Protein AF-A0A3S0FV39-F1 (afdb_monomer_lite)

Structure (mmCIF, N/CA/C/O backbone):
data_AF-A0A3S0FV39-F1
#
_entry.id   AF-A0A3S0FV39-F1
#
loop_
_atom_site.group_PDB
_atom_site.id
_atom_site.type_symbol
_atom_site.label_atom_id
_atom_site.label_alt_id
_atom_site.label_comp_id
_atom_site.label_asym_id
_atom_site.label_entity_id
_atom_site.label_seq_id
_atom_site.pdbx_PDB_ins_code
_atom_site.Cartn_x
_atom_site.Cartn_y
_atom_site.Cartn_z
_atom_site.occupancy
_atom_site.B_iso_or_equiv
_atom_site.auth_seq_id
_atom_site.auth_comp_id
_atom_site.auth_asym_id
_atom_site.auth_atom_id
_atom_site.pdbx_PDB_model_num
ATOM 1 N N . MET A 1 1 ? 19.082 -6.376 -28.853 1.00 77.94 1 MET A N 1
ATOM 2 C CA . MET A 1 1 ? 19.011 -6.209 -27.386 1.00 77.94 1 MET A CA 1
ATOM 3 C C . MET A 1 1 ? 17.579 -5.814 -27.055 1.00 77.94 1 MET A C 1
ATOM 5 O O . MET A 1 1 ? 17.073 -4.931 -27.735 1.00 77.94 1 MET A O 1
ATOM 9 N N . SER A 1 2 ? 16.901 -6.503 -26.137 1.00 89.69 2 SER A N 1
ATOM 10 C CA . SER A 1 2 ? 15.512 -6.194 -25.753 1.00 89.69 2 SER A CA 1
ATOM 11 C C . SER A 1 2 ? 15.486 -5.397 -24.452 1.00 89.69 2 SER A C 1
ATOM 13 O O . SER A 1 2 ? 16.202 -5.761 -23.525 1.00 89.69 2 SER A O 1
ATOM 15 N N . LEU A 1 3 ? 14.650 -4.360 -24.385 1.00 94.88 3 LEU A N 1
ATOM 16 C CA . LEU A 1 3 ? 14.370 -3.588 -23.173 1.00 94.88 3 LEU A CA 1
ATOM 17 C C . LEU A 1 3 ? 13.035 -4.048 -22.576 1.00 94.88 3 LEU A C 1
ATOM 19 O O . LEU A 1 3 ? 12.047 -4.148 -23.305 1.00 94.88 3 LEU A O 1
ATOM 23 N N . ARG A 1 4 ? 12.994 -4.303 -21.266 1.00 96.19 4 ARG A N 1
ATOM 24 C CA . ARG A 1 4 ? 11.774 -4.655 -20.527 1.00 96.19 4 ARG A CA 1
ATOM 25 C C . ARG A 1 4 ? 11.339 -3.488 -19.655 1.00 96.19 4 ARG A C 1
ATOM 27 O O . ARG A 1 4 ? 12.054 -3.093 -18.736 1.00 96.19 4 ARG A O 1
ATOM 34 N N . LEU A 1 5 ? 10.149 -2.975 -19.943 1.00 95.75 5 LEU A N 1
ATOM 35 C CA . LEU A 1 5 ? 9.499 -1.913 -19.188 1.00 95.75 5 LEU A CA 1
ATOM 36 C C . LEU A 1 5 ? 8.319 -2.495 -18.409 1.00 95.75 5 LEU A C 1
ATOM 38 O O . LEU A 1 5 ? 7.476 -3.171 -18.999 1.00 95.75 5 LEU A O 1
ATOM 42 N N . ALA A 1 6 ? 8.243 -2.198 -17.114 1.00 94.50 6 ALA A N 1
ATOM 43 C CA . ALA A 1 6 ? 7.062 -2.465 -16.302 1.00 94.50 6 ALA A CA 1
ATOM 44 C C . ALA A 1 6 ? 6.437 -1.153 -15.823 1.00 94.50 6 ALA A C 1
ATOM 46 O O . ALA A 1 6 ? 7.138 -0.241 -15.386 1.00 94.50 6 ALA A O 1
ATOM 47 N N . THR A 1 7 ? 5.112 -1.074 -15.880 1.00 92.69 7 THR A N 1
ATOM 48 C CA . THR A 1 7 ? 4.332 0.011 -15.281 1.00 92.69 7 THR A CA 1
ATOM 49 C C . THR A 1 7 ? 3.551 -0.552 -14.106 1.00 92.69 7 THR A C 1
ATOM 51 O O . THR A 1 7 ? 2.902 -1.588 -14.256 1.00 92.69 7 THR A O 1
ATOM 54 N N . PHE A 1 8 ? 3.620 0.103 -12.954 1.00 86.69 8 PHE A N 1
ATOM 55 C CA . PHE A 1 8 ? 2.995 -0.385 -11.732 1.00 86.69 8 PHE A CA 1
ATOM 56 C C . PHE A 1 8 ? 2.288 0.759 -11.007 1.00 86.69 8 PHE A C 1
ATOM 58 O O . PHE A 1 8 ? 2.931 1.717 -10.582 1.00 86.69 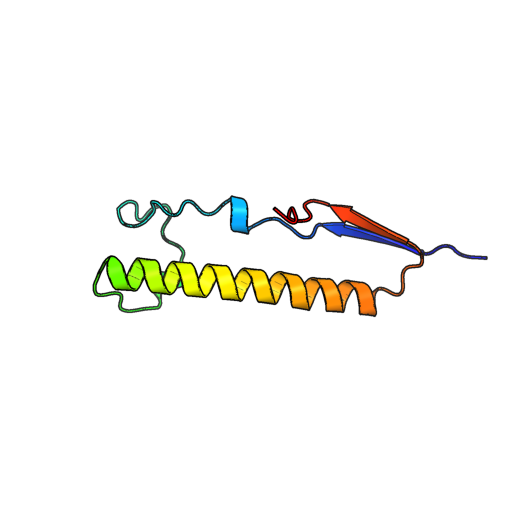8 PHE A O 1
ATOM 65 N N . ASN A 1 9 ? 0.970 0.659 -10.864 1.00 86.00 9 ASN A N 1
ATOM 66 C CA . ASN A 1 9 ? 0.216 1.556 -10.000 1.00 86.00 9 ASN A CA 1
ATOM 67 C C . ASN A 1 9 ? 0.216 0.956 -8.588 1.00 86.00 9 ASN A C 1
ATOM 69 O O . ASN A 1 9 ? -0.202 -0.188 -8.423 1.00 86.00 9 ASN A O 1
ATOM 73 N N . VAL A 1 10 ? 0.742 1.695 -7.611 1.00 80.12 10 VAL A N 1
ATOM 74 C CA . VAL A 1 10 ? 0.877 1.235 -6.216 1.00 80.12 10 VAL A CA 1
ATOM 75 C C . VAL A 1 10 ? -0.447 1.340 -5.452 1.00 80.12 10 VAL A C 1
ATOM 77 O O . VAL A 1 10 ? -0.636 0.620 -4.480 1.00 80.12 10 VAL A O 1
ATOM 80 N N . GLU A 1 11 ? -1.368 2.173 -5.942 1.00 68.31 11 GLU A N 1
ATOM 81 C CA . GLU A 1 11 ? -2.662 2.516 -5.350 1.00 68.31 11 GLU A CA 1
ATOM 82 C C . GLU A 1 11 ? -2.578 3.060 -3.913 1.00 68.31 11 GLU A C 1
ATOM 84 O O . GLU A 1 11 ? -2.398 2.345 -2.925 1.00 68.31 11 GLU A O 1
ATOM 89 N N . ASN A 1 12 ? -2.823 4.365 -3.783 1.00 62.22 12 ASN A N 1
ATOM 90 C CA . ASN A 1 12 ? -2.970 5.035 -2.494 1.00 62.22 12 ASN A CA 1
ATOM 91 C C . ASN A 1 12 ? -4.401 4.849 -1.956 1.00 62.22 12 ASN A C 1
ATOM 93 O O . ASN A 1 12 ? -5.180 5.799 -1.824 1.00 62.22 12 ASN A O 1
ATOM 97 N N . LEU A 1 13 ? -4.779 3.593 -1.691 1.00 51.88 13 LEU A N 1
ATOM 98 C CA . LEU A 1 13 ? -6.080 3.252 -1.102 1.00 51.88 13 LEU A CA 1
ATOM 99 C C . LEU A 1 13 ? -6.269 3.931 0.264 1.00 51.88 13 LEU A C 1
ATOM 101 O O . LEU A 1 13 ? -7.391 4.289 0.616 1.00 51.88 13 LEU A O 1
ATOM 105 N N . MET A 1 14 ? -5.174 4.184 0.989 1.00 54.34 14 MET A N 1
ATOM 106 C CA . MET A 1 14 ? -5.190 4.789 2.321 1.00 54.34 14 MET A CA 1
ATOM 107 C C . MET A 1 14 ? -5.708 6.233 2.336 1.00 54.34 14 MET A C 1
ATOM 109 O O . MET A 1 14 ? -6.474 6.588 3.230 1.00 54.34 14 MET A O 1
ATOM 113 N N . ASN A 1 15 ? -5.395 7.039 1.316 1.00 55.38 15 ASN A N 1
ATOM 114 C CA . ASN A 1 15 ? -5.891 8.418 1.211 1.00 55.38 15 ASN A CA 1
ATOM 115 C C . ASN A 1 15 ? -7.399 8.532 0.927 1.00 55.38 15 ASN A C 1
ATOM 117 O O . ASN A 1 15 ? -7.942 9.637 0.947 1.00 55.38 15 ASN A O 1
ATOM 121 N N . ARG A 1 16 ? -8.091 7.418 0.650 1.00 53.16 16 ARG A N 1
ATOM 122 C CA . ARG A 1 16 ? -9.544 7.403 0.416 1.00 53.16 16 ARG A CA 1
ATOM 123 C C . ARG A 1 16 ? -10.364 7.053 1.657 1.00 53.16 16 ARG A C 1
ATOM 125 O O . ARG A 1 16 ? -11.589 7.134 1.584 1.00 53.16 16 ARG A O 1
ATOM 132 N N . PHE A 1 17 ? -9.736 6.667 2.770 1.00 52.59 17 PHE A N 1
ATOM 133 C CA . PHE A 1 17 ? -10.472 6.305 3.980 1.00 52.59 17 PHE A CA 1
ATOM 134 C C . PHE A 1 17 ? -10.820 7.543 4.807 1.00 52.59 17 PHE A C 1
ATOM 136 O O . PHE A 1 17 ? -9.960 8.274 5.293 1.00 52.59 17 PHE A O 1
ATOM 143 N N . ASP A 1 18 ? -12.123 7.765 4.964 1.00 53.88 18 ASP A N 1
ATOM 144 C CA . ASP A 1 18 ? -12.678 8.781 5.846 1.00 53.88 18 ASP A CA 1
ATOM 145 C C . ASP A 1 18 ? -12.752 8.229 7.279 1.00 53.88 18 ASP A C 1
ATOM 147 O O . ASP A 1 18 ? -13.629 7.435 7.624 1.00 53.88 18 ASP A O 1
ATOM 151 N N . PHE A 1 19 ? -11.825 8.667 8.132 1.00 54.00 19 PHE A N 1
ATOM 152 C CA . PHE A 1 19 ? -11.732 8.258 9.539 1.00 54.00 19 PHE A CA 1
ATOM 153 C C . PHE A 1 19 ? -12.878 8.791 10.426 1.00 54.00 19 PHE A C 1
ATOM 155 O O . PHE A 1 19 ? -12.875 8.566 11.638 1.00 54.00 19 PHE A O 1
ATOM 162 N N . SER A 1 20 ? -13.869 9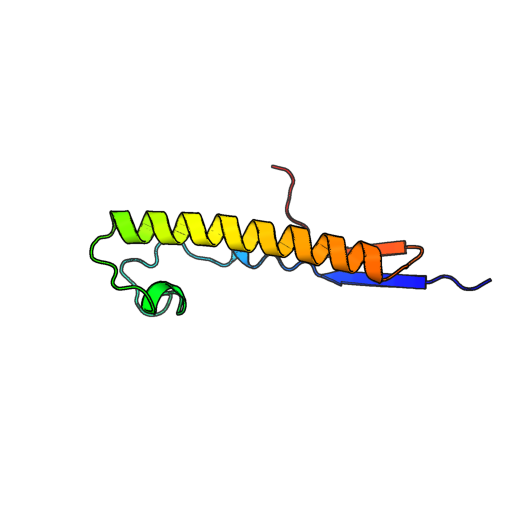.497 9.863 1.00 54.53 20 SER A N 1
ATOM 163 C CA . SER A 1 20 ? -15.036 10.012 10.595 1.00 54.53 20 SER A CA 1
ATOM 164 C C . SER A 1 20 ? -16.208 9.017 10.727 1.00 54.53 20 SER A C 1
ATOM 166 O O . SER A 1 20 ? -17.228 9.342 11.340 1.00 54.53 20 SER A O 1
ATOM 168 N N . GLY A 1 21 ? -16.061 7.789 10.207 1.00 53.72 21 GLY A N 1
ATOM 169 C CA . GLY A 1 21 ? -17.128 6.792 10.016 1.00 53.72 21 GLY A CA 1
ATOM 170 C C . GLY A 1 21 ? -17.909 6.298 11.246 1.00 53.72 21 GLY A C 1
ATOM 171 O O . GLY A 1 21 ? -18.968 5.705 11.062 1.00 53.72 21 GLY A O 1
ATOM 172 N N . TYR A 1 22 ? -17.497 6.602 12.485 1.00 51.81 22 TYR A N 1
ATOM 173 C CA . TYR A 1 22 ? -18.147 6.097 13.713 1.00 51.81 22 TYR A CA 1
ATOM 174 C C . TYR A 1 22 ? -19.664 6.385 13.809 1.00 51.81 22 TYR A C 1
ATOM 176 O O . TYR A 1 22 ? -20.389 5.701 14.525 1.00 51.81 22 TYR A O 1
ATOM 184 N N . ARG A 1 23 ? -20.180 7.397 13.097 1.00 52.03 23 ARG A N 1
ATOM 185 C CA . ARG A 1 23 ? -21.617 7.746 13.093 1.00 52.03 23 ARG A CA 1
ATOM 186 C C . ARG A 1 23 ? -22.331 7.513 11.765 1.00 52.03 23 ARG A C 1
ATOM 188 O O . ARG A 1 23 ? -23.527 7.784 11.685 1.00 52.03 23 ARG A O 1
ATOM 195 N N . ASN A 1 24 ? -21.631 7.046 10.735 1.00 55.03 24 ASN A N 1
ATOM 196 C CA . ASN A 1 24 ? -22.170 6.966 9.383 1.00 55.03 24 ASN A CA 1
ATOM 197 C C . ASN A 1 24 ? -21.959 5.553 8.819 1.00 55.03 24 ASN A C 1
ATOM 199 O O . ASN A 1 24 ? -20.988 5.294 8.115 1.00 55.03 24 ASN A O 1
ATOM 203 N N . GLN A 1 25 ? -22.904 4.649 9.110 1.00 52.50 25 GLN A N 1
ATOM 204 C CA . GLN A 1 25 ? -22.916 3.238 8.668 1.00 52.50 25 GLN A CA 1
ATOM 205 C C . GLN A 1 25 ? -22.752 3.043 7.148 1.00 52.50 25 GLN A C 1
ATOM 207 O O . GLN A 1 25 ? -22.431 1.952 6.692 1.00 52.50 25 GLN A O 1
ATOM 212 N N . LEU A 1 26 ? -22.956 4.091 6.342 1.00 53.06 26 LEU A N 1
ATOM 213 C CA . LEU A 1 26 ? -22.750 4.054 4.891 1.00 53.06 26 LEU A CA 1
ATOM 214 C C . LEU A 1 26 ? -21.266 3.992 4.478 1.00 53.06 26 LEU A C 1
ATOM 216 O O . LEU A 1 26 ? -20.988 3.553 3.365 1.00 53.06 26 LEU A O 1
ATOM 220 N N . ASN A 1 27 ? -20.341 4.384 5.364 1.00 52.75 27 ASN A N 1
ATOM 221 C CA . ASN A 1 27 ? -18.887 4.369 5.142 1.00 52.75 27 ASN A CA 1
ATOM 222 C C . ASN A 1 27 ? -18.149 3.414 6.099 1.00 52.75 27 ASN A C 1
ATOM 224 O O . ASN A 1 27 ? -16.922 3.438 6.160 1.00 52.75 27 ASN A O 1
ATOM 228 N N . GLU A 1 28 ? -18.882 2.612 6.873 1.00 56.19 28 GLU A N 1
ATOM 229 C CA . GLU A 1 28 ? -18.280 1.654 7.795 1.00 56.19 28 GLU A CA 1
ATOM 230 C C . GLU A 1 28 ? -17.586 0.548 6.994 1.00 56.19 28 GLU A C 1
ATOM 232 O O . GLU A 1 28 ? -18.183 -0.089 6.115 1.00 56.19 28 GLU A O 1
ATOM 237 N N . ASP A 1 29 ? -16.294 0.356 7.256 1.00 62.75 29 ASP A N 1
ATOM 238 C CA . ASP A 1 29 ? -15.524 -0.644 6.539 1.00 62.75 29 ASP A CA 1
ATOM 239 C C . ASP A 1 29 ? -15.987 -2.049 6.941 1.00 62.75 29 ASP A C 1
ATOM 241 O O . ASP A 1 29 ? -16.068 -2.405 8.121 1.00 62.75 29 ASP A O 1
ATOM 245 N N . ARG A 1 30 ? -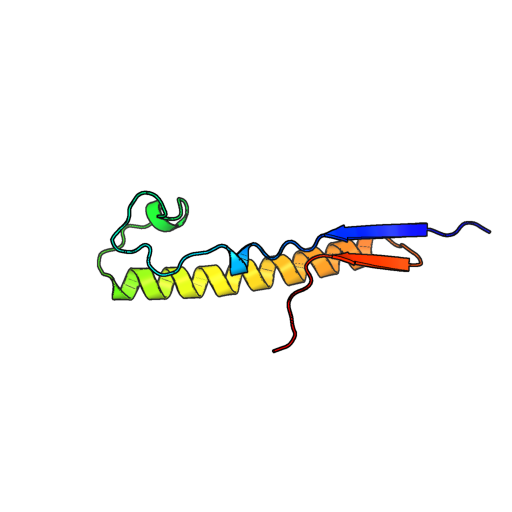16.281 -2.878 5.936 1.00 65.62 30 ARG A N 1
ATOM 246 C CA . ARG A 1 30 ? -16.843 -4.220 6.129 1.00 65.62 30 ARG A CA 1
ATOM 247 C C . ARG A 1 30 ? -15.918 -5.145 6.917 1.00 65.62 30 ARG A C 1
ATOM 249 O O . ARG A 1 30 ? -16.409 -6.115 7.485 1.00 65.62 30 ARG A O 1
ATOM 256 N N . ALA A 1 31 ? -14.612 -4.869 6.952 1.00 65.88 31 ALA A N 1
ATOM 257 C CA . ALA A 1 31 ? -13.667 -5.641 7.754 1.00 65.88 31 ALA A CA 1
ATOM 258 C C . ALA A 1 31 ? -13.859 -5.416 9.265 1.00 65.88 31 ALA A C 1
ATOM 260 O O . ALA A 1 31 ? -13.690 -6.356 10.039 1.00 65.88 31 ALA A O 1
ATOM 261 N N . LEU A 1 32 ? -14.255 -4.209 9.688 1.00 70.88 32 LEU A N 1
ATOM 262 C CA . LEU A 1 32 ? -14.505 -3.906 11.101 1.00 70.88 32 LEU A CA 1
ATOM 263 C C . LEU A 1 32 ? -15.846 -4.436 11.597 1.00 70.88 32 LEU A C 1
ATOM 265 O O . LEU A 1 32 ? -15.937 -4.848 12.749 1.00 70.88 32 LEU A O 1
ATOM 269 N N . ALA A 1 33 ? -16.841 -4.541 10.713 1.00 70.38 33 ALA A N 1
ATOM 270 C CA . ALA A 1 33 ? -18.127 -5.177 11.011 1.00 70.38 33 ALA A CA 1
ATOM 271 C C . ALA A 1 33 ? -18.013 -6.672 11.393 1.00 70.38 33 ALA A C 1
ATOM 273 O O . ALA A 1 33 ? -18.988 -7.266 11.849 1.00 70.38 33 ALA A O 1
ATOM 274 N N . LEU A 1 34 ? -16.843 -7.297 11.201 1.00 77.56 34 LEU A N 1
ATOM 275 C CA . LEU A 1 34 ? -16.563 -8.669 11.638 1.00 77.56 34 LEU A CA 1
ATOM 276 C C . LEU A 1 34 ? -16.175 -8.766 13.124 1.00 77.56 34 LEU A C 1
ATOM 278 O O . LEU A 1 34 ? -16.112 -9.875 13.655 1.00 77.56 34 LEU A O 1
ATOM 282 N N . PHE A 1 35 ? -15.904 -7.638 13.785 1.00 76.31 35 PHE A N 1
ATOM 283 C CA . PHE A 1 35 ? -15.512 -7.573 15.190 1.00 76.31 35 PHE A CA 1
ATOM 284 C C . PHE A 1 35 ? -16.662 -7.041 16.051 1.00 76.31 35 PHE A C 1
ATOM 286 O O . PHE A 1 35 ? -17.421 -6.169 15.636 1.00 76.31 35 PHE A O 1
ATOM 293 N N . ASP A 1 36 ? -16.780 -7.558 17.274 1.00 80.75 36 ASP A N 1
ATOM 294 C CA . ASP A 1 36 ? -17.776 -7.100 18.246 1.00 80.75 36 ASP A CA 1
ATOM 295 C C . ASP A 1 36 ? -17.264 -5.853 18.986 1.00 80.75 36 ASP A C 1
ATOM 297 O O . ASP A 1 36 ? -16.752 -5.938 20.100 1.00 80.75 36 ASP A O 1
ATOM 301 N N . ILE A 1 37 ? -17.337 -4.692 18.331 1.00 80.88 37 ILE A N 1
ATOM 302 C CA . ILE A 1 37 ? -16.763 -3.432 18.823 1.00 80.88 37 ILE A CA 1
ATOM 303 C C . ILE A 1 37 ? -17.700 -2.788 19.853 1.00 80.88 37 ILE A C 1
ATOM 305 O O . ILE A 1 37 ? -18.793 -2.330 19.519 1.00 80.88 37 ILE A O 1
ATOM 309 N N . GLN A 1 38 ? -17.256 -2.697 21.107 1.00 81.25 38 GLN A N 1
ATOM 310 C CA . GLN A 1 38 ? -18.088 -2.236 22.226 1.00 81.25 38 GLN A CA 1
ATOM 311 C C . GLN A 1 38 ? -17.962 -0.732 22.506 1.00 81.25 38 GLN A C 1
ATOM 313 O O . GLN A 1 38 ? -18.724 -0.177 23.302 1.00 81.25 38 GLN A O 1
ATOM 318 N N . SER A 1 39 ? -16.976 -0.052 21.909 1.00 82.00 39 SER A N 1
ATOM 319 C CA . SER A 1 39 ? -16.720 1.367 22.179 1.00 82.00 39 SER A CA 1
ATOM 320 C C . SER A 1 39 ? -16.040 2.110 21.028 1.00 82.00 39 SER A C 1
ATOM 322 O O . SER A 1 39 ? -15.313 1.531 20.226 1.00 82.00 39 SER A O 1
ATOM 324 N N . GLU A 1 40 ? -16.196 3.437 21.004 1.00 81.19 40 GLU A N 1
ATOM 325 C CA . GLU A 1 40 ? -15.483 4.315 20.063 1.00 81.19 40 GLU A CA 1
ATOM 326 C C . GLU A 1 40 ? -13.955 4.231 20.220 1.00 81.19 40 GLU A C 1
ATOM 328 O O . GLU A 1 40 ? -13.213 4.330 19.244 1.00 81.19 40 GLU A O 1
ATOM 333 N N . ALA A 1 41 ? -13.466 4.047 21.450 1.00 83.25 41 ALA A N 1
ATOM 334 C CA . ALA A 1 41 ? -12.035 3.918 21.711 1.00 83.25 41 ALA A CA 1
ATOM 335 C C . ALA A 1 41 ? -11.467 2.645 21.065 1.00 83.25 41 ALA A C 1
ATOM 337 O O . ALA A 1 41 ? -10.424 2.698 20.416 1.00 83.25 41 ALA A O 1
ATOM 338 N N . GLU A 1 42 ? -12.182 1.528 21.192 1.00 81.81 42 GLU A N 1
ATOM 339 C CA . GLU A 1 42 ? -11.833 0.257 20.556 1.00 81.81 42 GLU A CA 1
ATOM 340 C C . GLU A 1 42 ? -11.907 0.348 19.027 1.00 81.81 42 GLU A C 1
ATOM 342 O O . GLU A 1 42 ? -10.964 -0.059 18.348 1.00 81.81 42 GLU A O 1
ATOM 347 N N . TYR A 1 43 ? -12.956 0.984 18.490 1.00 82.12 43 TYR A N 1
ATOM 348 C CA . TYR A 1 43 ? -13.087 1.261 17.057 1.00 82.12 43 TYR A CA 1
ATOM 349 C C . TYR A 1 43 ? -11.857 1.995 16.504 1.00 82.12 43 TYR A C 1
ATOM 351 O O . TYR A 1 43 ? -11.253 1.562 15.525 1.00 82.12 43 TYR A O 1
ATOM 359 N N . ARG A 1 44 ? -11.441 3.089 17.158 1.00 81.00 44 ARG A N 1
ATOM 360 C CA . ARG A 1 44 ? -10.285 3.894 16.726 1.00 81.00 44 ARG A CA 1
ATOM 361 C C . ARG A 1 44 ? -8.977 3.106 16.757 1.00 81.00 44 ARG A C 1
ATOM 363 O O . ARG A 1 44 ? -8.146 3.294 15.874 1.00 81.00 44 ARG A O 1
ATOM 370 N N . ILE A 1 45 ? -8.789 2.242 17.755 1.00 84.12 45 ILE A N 1
ATOM 371 C CA . ILE A 1 45 ? -7.595 1.393 17.860 1.00 84.12 45 ILE A CA 1
ATOM 372 C C . ILE A 1 45 ? -7.563 0.370 16.721 1.00 84.12 45 ILE A C 1
ATOM 374 O O . ILE A 1 45 ? -6.526 0.213 16.078 1.00 84.12 45 ILE A O 1
ATOM 378 N N . LEU A 1 46 ? -8.685 -0.301 16.446 1.00 83.75 46 LEU A N 1
ATOM 379 C CA . LEU A 1 46 ? -8.779 -1.277 15.358 1.00 83.75 46 LEU A CA 1
ATOM 380 C C . LEU A 1 46 ? -8.581 -0.620 13.988 1.00 83.75 46 LEU A C 1
ATOM 382 O O . LEU A 1 46 ? -7.845 -1.153 13.161 1.00 83.75 46 LEU A O 1
ATOM 386 N N . GLU A 1 47 ? -9.157 0.565 13.774 1.00 80.44 47 GLU A N 1
ATOM 387 C CA . GLU A 1 47 ? -8.919 1.376 12.575 1.00 80.44 47 GLU A CA 1
ATOM 388 C C . GLU A 1 47 ? -7.434 1.715 12.388 1.00 80.44 47 GLU A C 1
ATOM 390 O O . GLU A 1 47 ? -6.875 1.506 11.312 1.00 80.44 47 GLU A O 1
ATOM 395 N N . GLN A 1 48 ? -6.759 2.184 13.443 1.00 80.56 48 GLN A N 1
ATOM 396 C CA . GLN A 1 48 ? -5.326 2.486 13.391 1.00 80.56 48 GLN A CA 1
ATOM 397 C C . GLN A 1 48 ? -4.486 1.238 13.104 1.00 80.56 48 GLN A C 1
ATOM 399 O O . GLN A 1 48 ? -3.597 1.275 12.254 1.00 80.56 48 GLN A O 1
ATOM 404 N N . ALA A 1 49 ? -4.773 0.127 13.787 1.00 85.06 49 ALA A N 1
ATOM 405 C CA . ALA A 1 49 ? -4.068 -1.134 13.585 1.00 85.06 49 ALA A CA 1
ATOM 406 C C . ALA A 1 49 ? -4.228 -1.640 12.145 1.00 85.06 49 ALA A C 1
ATOM 408 O O . ALA A 1 49 ? -3.248 -2.044 11.518 1.00 85.06 49 ALA A O 1
ATOM 409 N N . ARG A 1 50 ? -5.443 -1.550 11.596 1.00 81.56 50 ARG A N 1
ATOM 410 C CA . ARG A 1 50 ? -5.745 -1.890 10.204 1.00 81.56 50 ARG A CA 1
ATOM 411 C C . ARG A 1 5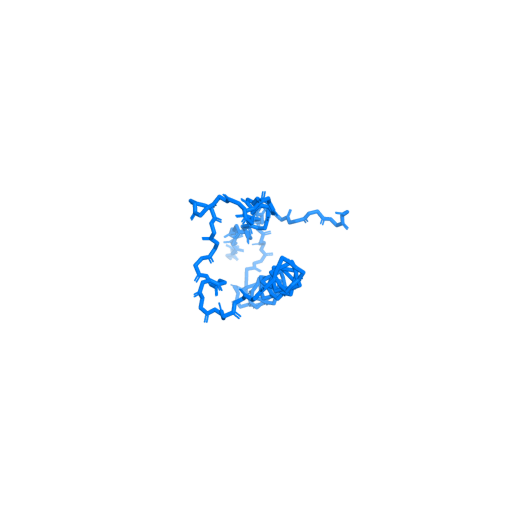0 ? -4.977 -1.007 9.228 1.00 81.56 50 ARG A C 1
ATOM 413 O O . ARG A 1 50 ? -4.347 -1.535 8.319 1.00 81.56 50 ARG A O 1
ATOM 420 N N . ALA A 1 51 ? -5.006 0.310 9.425 1.00 79.62 51 ALA A N 1
ATOM 421 C CA . ALA A 1 51 ? -4.303 1.258 8.567 1.00 79.62 51 ALA A CA 1
ATOM 422 C C . ALA A 1 51 ? -2.799 0.951 8.497 1.00 79.62 51 ALA A C 1
ATOM 424 O O . ALA A 1 51 ? -2.213 0.948 7.415 1.00 79.62 51 ALA A O 1
ATOM 425 N N . ILE A 1 52 ? -2.188 0.633 9.641 1.00 84.12 52 ILE A N 1
ATOM 426 C CA . ILE A 1 52 ? -0.779 0.235 9.717 1.00 84.12 52 ILE A CA 1
ATOM 427 C C . ILE A 1 52 ? -0.549 -1.090 8.983 1.00 84.12 52 ILE A C 1
ATOM 429 O O . ILE A 1 52 ? 0.346 -1.159 8.143 1.00 84.12 52 ILE A O 1
ATOM 433 N N . ALA A 1 53 ? -1.360 -2.116 9.260 1.00 85.56 53 ALA A N 1
ATOM 434 C CA . ALA A 1 53 ? -1.213 -3.441 8.657 1.00 85.56 53 ALA A CA 1
ATOM 435 C C . ALA A 1 53 ? -1.354 -3.399 7.128 1.00 85.56 53 ALA A C 1
ATOM 437 O O . ALA A 1 53 ? -0.498 -3.906 6.413 1.00 85.56 53 ALA A O 1
ATOM 438 N N . GLN A 1 54 ? -2.383 -2.720 6.620 1.00 82.50 54 GLN A N 1
ATOM 439 C CA . GLN A 1 54 ? -2.617 -2.592 5.184 1.00 82.50 54 GLN A CA 1
ATOM 440 C C . GLN A 1 54 ? -1.509 -1.784 4.499 1.00 82.50 54 GLN A C 1
ATOM 442 O O . GLN A 1 54 ? -1.071 -2.129 3.405 1.00 82.50 54 GLN A O 1
ATOM 447 N N . SER A 1 55 ? -1.020 -0.726 5.152 1.00 82.44 55 SER A N 1
ATOM 448 C CA . SER A 1 55 ? 0.105 0.055 4.642 1.00 82.44 55 SER A CA 1
ATOM 449 C C . SER A 1 55 ? 1.395 -0.776 4.582 1.00 82.44 55 SER A C 1
ATOM 451 O O . SER A 1 55 ? 2.172 -0.636 3.637 1.00 82.44 55 SER A O 1
ATOM 453 N N . ASP A 1 56 ? 1.639 -1.650 5.561 1.00 86.12 56 ASP A N 1
ATOM 454 C CA . ASP A 1 56 ? 2.784 -2.565 5.549 1.00 86.12 56 ASP A CA 1
ATOM 455 C C . ASP A 1 56 ? 2.656 -3.633 4.449 1.00 86.12 56 ASP A C 1
ATOM 457 O O . ASP A 1 56 ? 3.569 -3.780 3.633 1.00 86.12 56 ASP A O 1
ATOM 461 N N . ASP A 1 57 ? 1.497 -4.287 4.335 1.00 85.00 57 ASP A N 1
ATOM 462 C CA . ASP A 1 57 ? 1.222 -5.288 3.297 1.00 85.00 57 ASP A CA 1
ATOM 463 C C . ASP A 1 57 ? 1.415 -4.714 1.887 1.00 85.00 57 ASP A C 1
ATOM 465 O O . ASP A 1 57 ? 2.089 -5.326 1.052 1.00 85.00 57 ASP A O 1
ATOM 469 N N . THR A 1 58 ? 0.902 -3.507 1.618 1.00 85.19 58 THR A N 1
ATOM 470 C CA . THR A 1 58 ? 1.096 -2.831 0.325 1.00 85.19 58 THR A CA 1
ATOM 471 C C . THR A 1 58 ? 2.579 -2.630 0.018 1.00 85.19 58 THR A C 1
ATOM 473 O O . THR A 1 58 ? 3.012 -2.891 -1.110 1.00 85.19 58 THR A O 1
ATOM 476 N N . ARG A 1 59 ? 3.394 -2.223 1.004 1.00 87.00 59 ARG A N 1
ATOM 477 C CA . ARG A 1 59 ? 4.848 -2.062 0.819 1.00 87.00 59 ARG A CA 1
ATOM 478 C C . ARG A 1 59 ? 5.527 -3.398 0.535 1.00 87.00 59 ARG A C 1
ATOM 480 O O . ARG A 1 59 ? 6.314 -3.484 -0.411 1.00 87.00 59 ARG A O 1
ATOM 487 N N . GLN A 1 60 ? 5.216 -4.436 1.309 1.00 89.81 60 GLN A N 1
ATOM 488 C CA . GLN A 1 60 ? 5.816 -5.762 1.144 1.00 89.81 60 GLN A CA 1
ATOM 489 C C . GLN A 1 60 ? 5.463 -6.386 -0.214 1.00 89.81 60 GLN A C 1
ATOM 491 O O . GLN A 1 60 ? 6.348 -6.854 -0.937 1.00 89.81 60 GLN A O 1
ATOM 496 N N . LEU A 1 61 ? 4.186 -6.346 -0.603 1.00 87.62 61 LEU A N 1
ATOM 497 C CA . LEU A 1 61 ? 3.711 -6.886 -1.879 1.00 87.62 61 LEU A CA 1
ATOM 498 C C . LEU A 1 61 ? 4.263 -6.099 -3.072 1.00 87.62 61 LEU A C 1
ATOM 500 O O . LEU A 1 61 ? 4.674 -6.704 -4.065 1.00 87.62 61 LEU A O 1
ATOM 504 N N . THR A 1 62 ? 4.357 -4.771 -2.961 1.00 88.94 62 THR A N 1
ATOM 505 C CA . THR A 1 62 ? 4.996 -3.927 -3.984 1.00 88.94 62 THR A CA 1
ATOM 506 C C . THR A 1 62 ? 6.473 -4.284 -4.148 1.00 88.94 62 THR A C 1
ATOM 508 O O . THR A 1 62 ? 6.943 -4.465 -5.273 1.00 88.94 62 THR A O 1
ATOM 511 N N . ALA A 1 63 ? 7.210 -4.458 -3.046 1.00 91.00 63 ALA A N 1
ATOM 512 C CA . ALA A 1 63 ? 8.614 -4.863 -3.093 1.00 91.00 63 ALA A CA 1
ATOM 513 C C . ALA A 1 63 ? 8.791 -6.241 -3.757 1.00 91.00 63 ALA A C 1
ATOM 515 O O . ALA A 1 63 ? 9.674 -6.419 -4.602 1.00 91.00 63 ALA A O 1
ATOM 516 N N . LEU A 1 64 ? 7.919 -7.202 -3.439 1.00 92.06 64 LEU A N 1
ATOM 517 C CA . LEU A 1 64 ? 7.926 -8.522 -4.067 1.00 92.06 64 LEU A CA 1
ATOM 518 C C . LEU A 1 64 ? 7.621 -8.451 -5.573 1.00 92.06 64 LEU A C 1
ATOM 520 O O . LEU A 1 64 ? 8.280 -9.129 -6.368 1.00 92.06 64 LEU A O 1
ATOM 524 N N . ALA A 1 65 ? 6.661 -7.617 -5.982 1.00 90.50 65 ALA A N 1
ATOM 525 C CA . ALA A 1 65 ? 6.336 -7.392 -7.389 1.00 90.50 65 ALA A CA 1
ATOM 526 C C . ALA A 1 65 ? 7.527 -6.796 -8.158 1.00 90.50 65 ALA A C 1
ATOM 528 O O . ALA A 1 65 ? 7.876 -7.301 -9.229 1.00 90.50 65 ALA A O 1
ATOM 529 N N . ILE A 1 66 ? 8.204 -5.795 -7.581 1.00 92.06 66 ILE A N 1
ATOM 530 C CA . ILE A 1 66 ? 9.433 -5.192 -8.124 1.00 92.06 66 ILE A CA 1
ATOM 531 C C . ILE A 1 66 ? 10.537 -6.247 -8.289 1.00 92.06 66 ILE A C 1
ATOM 533 O O . ILE A 1 66 ? 11.171 -6.328 -9.343 1.00 92.06 66 ILE A O 1
ATOM 537 N N . ALA A 1 67 ? 10.744 -7.100 -7.285 1.00 93.00 67 ALA A N 1
ATOM 538 C CA . ALA A 1 67 ? 11.749 -8.158 -7.356 1.00 93.00 67 ALA A CA 1
ATOM 539 C C . ALA A 1 67 ? 11.419 -9.212 -8.432 1.00 93.00 67 ALA A C 1
ATOM 541 O O . ALA A 1 67 ? 12.311 -9.730 -9.109 1.00 93.00 67 ALA A O 1
ATOM 542 N N . THR A 1 68 ? 10.133 -9.518 -8.619 1.00 93.75 68 THR A N 1
ATOM 543 C CA . THR A 1 68 ? 9.674 -10.600 -9.503 1.00 93.75 68 THR A CA 1
ATOM 544 C C . THR A 1 68 ? 9.556 -10.172 -10.966 1.00 93.75 68 THR A C 1
ATOM 546 O O . THR A 1 68 ? 9.795 -10.993 -11.852 1.00 93.75 68 THR A O 1
ATOM 549 N N . THR A 1 69 ? 9.236 -8.903 -11.252 1.00 93.25 69 THR A N 1
ATOM 550 C CA . THR A 1 69 ? 9.018 -8.415 -12.630 1.00 93.25 69 THR A CA 1
ATOM 551 C C . THR A 1 69 ? 10.268 -8.520 -13.508 1.00 93.25 69 THR A C 1
ATOM 553 O O . THR A 1 69 ? 10.174 -8.717 -14.721 1.00 93.25 69 THR A O 1
ATOM 556 N N . ARG A 1 70 ? 11.464 -8.454 -12.899 1.00 92.81 70 ARG A N 1
ATOM 557 C CA . ARG A 1 70 ? 12.759 -8.481 -13.602 1.00 92.81 70 ARG A CA 1
ATOM 558 C C . ARG A 1 70 ? 12.844 -7.429 -14.715 1.00 92.81 70 ARG A C 1
ATOM 560 O O . ARG A 1 70 ? 13.588 -7.643 -15.662 1.00 92.81 70 ARG A O 1
ATOM 567 N N . ALA A 1 71 ? 12.078 -6.345 -14.654 1.00 95.62 71 ALA A N 1
ATOM 568 C CA . ALA A 1 71 ? 12.134 -5.287 -15.652 1.00 95.62 71 ALA A CA 1
ATOM 569 C C . ALA A 1 71 ? 13.471 -4.538 -15.572 1.00 95.62 71 ALA A C 1
ATOM 571 O O . ALA A 1 71 ? 14.084 -4.457 -14.509 1.00 95.62 71 ALA A O 1
ATOM 572 N N . ASP A 1 72 ? 13.912 -3.988 -16.700 1.00 96.62 72 ASP A N 1
ATOM 573 C CA . ASP A 1 72 ? 15.107 -3.144 -16.741 1.00 96.62 72 ASP A CA 1
ATOM 574 C C . ASP A 1 72 ? 14.763 -1.715 -16.279 1.00 96.62 72 ASP A C 1
ATOM 576 O O . ASP A 1 72 ? 15.600 -1.021 -15.709 1.00 96.62 72 ASP A O 1
ATOM 580 N N . ILE A 1 73 ? 13.510 -1.291 -16.500 1.00 96.38 73 ILE A N 1
ATOM 581 C CA . ILE A 1 73 ? 12.945 -0.019 -16.036 1.00 96.38 73 ILE A CA 1
ATOM 582 C C . ILE A 1 73 ? 11.557 -0.275 -15.439 1.00 96.38 73 ILE A C 1
ATOM 584 O O . ILE A 1 73 ? 10.747 -1.000 -16.023 1.00 96.38 73 ILE A O 1
ATOM 588 N N . ILE A 1 74 ? 11.269 0.360 -14.301 1.00 95.56 74 ILE A N 1
ATOM 589 C CA . ILE A 1 74 ? 9.959 0.330 -13.641 1.00 95.56 74 ILE A CA 1
ATOM 590 C C . ILE A 1 74 ? 9.434 1.764 -13.522 1.00 95.56 74 ILE A C 1
ATOM 592 O O . ILE A 1 74 ? 10.101 2.627 -12.956 1.00 95.56 74 ILE A O 1
ATOM 596 N N . CYS A 1 75 ? 8.236 2.018 -14.048 1.00 95.19 75 CYS A N 1
ATOM 597 C CA . CYS A 1 75 ? 7.534 3.295 -13.939 1.00 95.19 75 CYS A CA 1
ATOM 598 C C . CYS A 1 75 ? 6.358 3.158 -12.969 1.00 95.19 75 CYS A C 1
ATOM 600 O O . CYS A 1 75 ? 5.406 2.430 -13.257 1.00 95.19 75 CYS A O 1
ATOM 602 N N . MET A 1 76 ? 6.411 3.873 -11.846 1.00 91.81 76 MET A N 1
ATOM 603 C CA . MET A 1 76 ? 5.423 3.756 -10.771 1.00 91.81 76 MET A CA 1
ATOM 604 C C . MET A 1 76 ? 4.440 4.934 -10.756 1.00 91.81 76 MET A C 1
ATOM 606 O O . MET A 1 76 ? 4.820 6.057 -11.090 1.00 91.81 76 MET A O 1
ATOM 610 N N . GLN A 1 77 ? 3.181 4.676 -10.394 1.00 90.38 77 GLN A N 1
ATOM 611 C CA . GLN A 1 77 ? 2.132 5.689 -10.205 1.00 90.38 77 GLN A CA 1
ATOM 612 C C . GLN A 1 77 ? 1.538 5.589 -8.797 1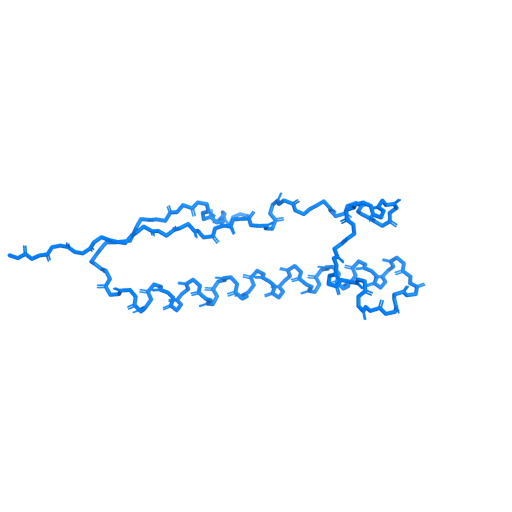.00 90.38 77 GLN A C 1
ATOM 614 O O . GLN A 1 77 ? 1.577 4.518 -8.194 1.00 90.38 77 GLN A O 1
ATOM 619 N N . GLU A 1 78 ? 0.987 6.706 -8.309 1.00 87.19 78 GLU A N 1
ATOM 620 C CA . GLU A 1 78 ? 0.333 6.812 -6.990 1.00 87.19 78 GLU A CA 1
ATOM 621 C C . GLU A 1 78 ? 1.222 6.353 -5.822 1.00 87.19 78 GLU A C 1
ATOM 623 O O . GLU A 1 78 ? 0.743 5.800 -4.839 1.00 87.19 78 GLU A O 1
ATOM 628 N N . VAL A 1 79 ? 2.533 6.583 -5.936 1.00 86.44 79 VAL A N 1
ATOM 629 C CA . VAL A 1 79 ? 3.493 6.285 -4.869 1.00 86.44 79 VAL A CA 1
ATOM 630 C C . VAL A 1 79 ? 3.272 7.259 -3.714 1.00 86.44 79 VAL A C 1
ATOM 632 O O . VAL A 1 79 ? 3.224 8.471 -3.937 1.00 86.44 79 VAL A O 1
ATOM 635 N N . ASP A 1 80 ? 3.143 6.725 -2.499 1.00 78.62 80 ASP A N 1
ATOM 636 C CA . ASP A 1 80 ? 3.038 7.527 -1.281 1.00 78.62 80 ASP A CA 1
ATOM 637 C C . ASP A 1 80 ? 4.227 8.481 -1.127 1.00 78.62 80 ASP A C 1
ATOM 639 O O . ASP A 1 80 ? 5.360 8.173 -1.513 1.00 78.62 80 ASP A O 1
ATOM 643 N N . ASN A 1 81 ? 3.963 9.649 -0.540 1.00 77.56 81 ASN A N 1
ATOM 644 C CA . AS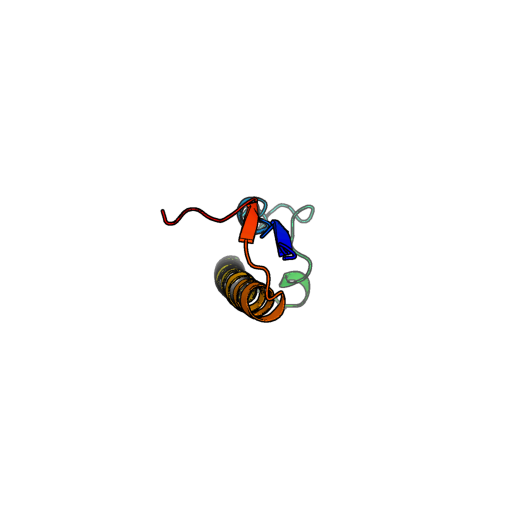N A 1 81 ? 5.019 10.593 -0.208 1.00 77.56 81 ASN A CA 1
ATOM 645 C C . ASN A 1 81 ? 5.824 10.087 1.004 1.00 77.56 81 ASN A C 1
ATOM 647 O O . ASN A 1 81 ? 5.340 9.282 1.797 1.00 77.56 81 ASN A O 1
ATOM 651 N N . ILE A 1 82 ? 7.062 10.561 1.145 1.00 70.00 82 ILE A N 1
ATOM 652 C CA . ILE A 1 82 ? 7.928 10.223 2.292 1.00 70.00 82 ILE A CA 1
ATOM 653 C C . ILE A 1 82 ? 7.566 11.063 3.538 1.00 70.00 82 ILE A C 1
ATOM 655 O O . ILE A 1 82 ? 8.020 10.757 4.640 1.00 70.00 82 ILE A O 1
ATOM 659 N N . GLU A 1 83 ? 6.762 12.113 3.352 1.00 57.22 83 GLU A N 1
ATOM 660 C CA . GLU A 1 83 ? 6.334 13.078 4.378 1.00 57.22 83 GLU A CA 1
ATOM 661 C C . GLU A 1 83 ? 5.113 12.623 5.183 1.00 57.22 83 GLU A C 1
ATOM 663 O O . GLU A 1 83 ? 4.135 12.146 4.561 1.00 57.22 83 GLU A O 1
#

Sequence (83 aa):
MSLRLATFNVENLMNRFDFSGYRNQLNEDRALALFDIQSEAEYRILEQARAIAQSDDTRQLTALAIATTRADIICMQEVDNIE

Foldseek 3Di:
DDAFEAEEELDPPVVPQDPPCPPPPVRDDPVCVVDPDPDPVSVSVVVVVVSVVVVVVSVVVVVVCVVPSPGPYYHYHPDDDPD

pLDDT: mean 78.1, std 14.53, range [51.81, 96.62]

Radius of gyration: 17.38 Å; chains: 1; bounding box: 42×24×50 Å

Secondary structure (DSSP, 8-state):
----EEEEE---GGGG--TTGGG-TTS--TTGGGS----HHHHHHHHHHHHHHHHHHHHHHHHHHHHHH--SEEEEESPPP--